Protein AF-A0A7K3XKZ0-F1 (afdb_monomer)

Sequence (86 aa):
MKKFAIFFFLIIVLLLGSFVYWKYSFTYSEGYRAGLLQKFSLKGNVFKTYEGEMILSSVQSNSNVAIASEKFFFSVTDKNVALQLE

Secondary structure (DSSP, 8-state):
-HHHHHHHHHHHHHHHHHHHHHHHH--S-------EEEEEEEE-SSS-EEEEEEEE-----SSS----PEEEEEEE--HHHHTTT-

Mean predicted aligned error: 8.32 Å

Nearest PDB structures (foldseek):
  7d8j-assembly1_A-2  TM=2.732E-01  e=2.686E+00  Staphylococcus aureus subsp. aureus ED98
  2ihe-assembly1_A-2  TM=2.983E-01  e=7.084E+00  Thermus aquaticus

Foldseek 3Di:
DVVVVVVVVVVVVVVVVVVVCCVVVPDPDDDDADFAWPDWAWDDDPQTWIKTKGFGDDDDDPDPDPPPTDIDIDTHRDPVVSVVVD

pLDDT: mean 86.25, std 12.29, range [52.5, 97.06]

Structure (mmCIF, N/CA/C/O backbone):
data_AF-A0A7K3XKZ0-F1
#
_entry.id   AF-A0A7K3XKZ0-F1
#
loop_
_atom_site.group_PDB
_atom_site.id
_atom_site.type_symbol
_atom_site.label_atom_id
_atom_site.label_alt_id
_atom_site.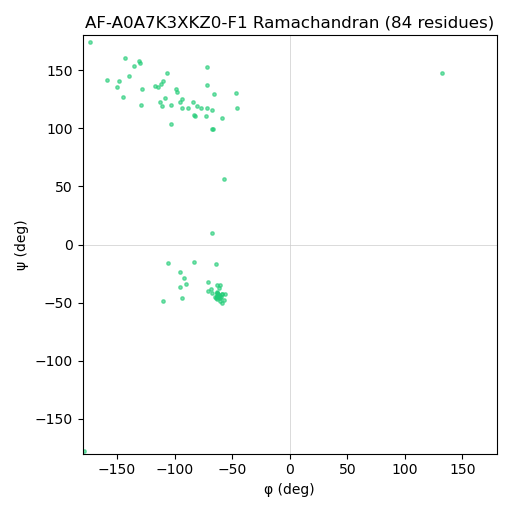label_comp_id
_atom_site.label_asym_id
_atom_site.label_entity_id
_atom_site.label_seq_id
_atom_site.pdbx_PDB_ins_code
_atom_site.Cartn_x
_atom_site.Cartn_y
_atom_site.Cartn_z
_atom_site.occupancy
_atom_site.B_iso_or_equiv
_atom_site.auth_seq_id
_atom_site.auth_comp_id
_atom_site.auth_asym_id
_atom_site.auth_atom_id
_atom_site.pdbx_PDB_model_num
ATOM 1 N N . MET A 1 1 ? -19.438 14.329 34.951 1.00 63.75 1 MET A N 1
ATOM 2 C CA . MET A 1 1 ? -18.073 13.950 34.508 1.00 63.75 1 MET A CA 1
ATOM 3 C C . MET A 1 1 ? -18.073 12.837 33.455 1.00 63.75 1 MET A C 1
ATOM 5 O O . MET A 1 1 ? -17.609 13.097 32.358 1.00 63.75 1 MET A O 1
ATOM 9 N N . LYS A 1 2 ? -18.661 11.650 33.698 1.00 80.12 2 LYS A N 1
ATOM 10 C CA . LYS A 1 2 ? -18.686 10.541 32.710 1.00 80.12 2 LYS A CA 1
ATOM 11 C C . LYS A 1 2 ? -19.309 10.903 31.346 1.00 80.12 2 LYS A C 1
ATOM 13 O O . LYS A 1 2 ? -18.738 10.584 30.316 1.00 80.12 2 LYS A O 1
ATOM 18 N N . LYS A 1 3 ? -20.429 11.642 31.333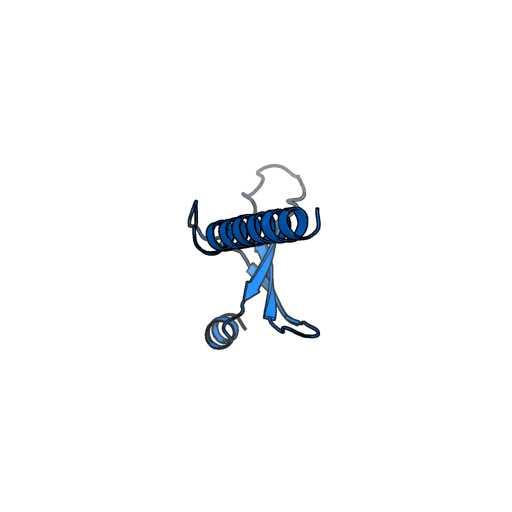 1.00 82.19 3 LYS A N 1
ATOM 19 C CA . LYS A 1 3 ? -21.075 12.119 30.089 1.00 82.19 3 LYS A CA 1
ATOM 20 C C . LYS A 1 3 ? -20.194 13.088 29.282 1.00 82.19 3 LYS A C 1
ATOM 22 O O . LYS A 1 3 ? -20.196 13.033 28.061 1.00 82.19 3 LYS A O 1
ATOM 27 N N . PHE A 1 4 ? -19.412 13.925 29.967 1.00 88.50 4 PHE A N 1
ATOM 28 C CA . PHE A 1 4 ? -18.472 14.854 29.333 1.00 88.50 4 PHE A CA 1
ATOM 29 C C . PHE A 1 4 ? -17.274 14.108 28.730 1.00 88.50 4 PHE A C 1
ATOM 31 O O . PHE A 1 4 ? -16.881 14.394 27.608 1.00 88.50 4 PHE A O 1
ATOM 38 N N . ALA A 1 5 ? -16.761 13.089 29.429 1.00 91.75 5 ALA A N 1
ATOM 39 C CA . ALA A 1 5 ? -15.703 12.223 28.911 1.00 91.75 5 ALA A CA 1
ATOM 40 C C . ALA A 1 5 ? -16.145 11.442 27.660 1.00 91.75 5 ALA A C 1
ATOM 42 O O . ALA A 1 5 ? -15.390 11.358 26.699 1.00 91.75 5 ALA A O 1
ATOM 43 N N . ILE A 1 6 ? -17.381 10.926 27.640 1.00 93.94 6 ILE A N 1
ATOM 44 C CA . ILE A 1 6 ? -17.945 10.232 26.469 1.00 93.94 6 ILE A CA 1
ATOM 45 C C . ILE A 1 6 ? -18.109 11.193 25.288 1.00 93.94 6 ILE A C 1
ATOM 47 O O . ILE A 1 6 ? -17.737 10.853 24.170 1.00 93.94 6 ILE A O 1
ATOM 51 N N . PHE A 1 7 ? -18.633 12.397 25.529 1.00 94.75 7 PHE A N 1
ATOM 52 C CA . PHE A 1 7 ? -18.798 13.406 24.483 1.00 94.75 7 PHE A CA 1
ATOM 53 C C . PHE A 1 7 ? -17.450 13.849 23.897 1.00 94.75 7 PHE A C 1
ATOM 55 O O . PHE A 1 7 ? -17.285 13.904 22.681 1.00 94.75 7 PHE A O 1
ATOM 62 N N . PHE A 1 8 ? -16.460 14.083 24.759 1.00 94.88 8 PHE A N 1
ATOM 63 C CA . PHE A 1 8 ? -15.099 14.412 24.348 1.00 94.88 8 PHE A CA 1
ATOM 64 C C . PHE A 1 8 ? -14.444 13.276 23.548 1.00 94.88 8 PHE A C 1
ATOM 66 O O . PHE A 1 8 ? -13.841 13.521 22.506 1.00 94.88 8 PHE A O 1
ATOM 73 N N . PHE A 1 9 ? -14.620 12.026 23.982 1.00 95.94 9 PHE A N 1
ATOM 74 C CA . PHE A 1 9 ? -14.139 10.856 23.250 1.00 95.94 9 PHE A CA 1
ATOM 75 C C . PHE A 1 9 ? -14.789 10.735 21.865 1.00 95.94 9 PHE A C 1
ATOM 77 O O . PHE A 1 9 ? -14.090 10.521 20.879 1.00 95.94 9 PHE A O 1
ATOM 84 N N . LEU A 1 10 ? -16.106 10.944 21.765 1.00 96.25 10 LEU A N 1
ATOM 85 C CA . LEU A 1 10 ? -16.828 10.958 20.489 1.00 96.25 10 LEU A CA 1
ATOM 86 C C . LEU A 1 10 ? -16.290 12.022 19.529 1.00 96.25 10 LEU A C 1
ATOM 88 O O . LEU A 1 10 ? -16.094 11.734 18.351 1.00 96.25 10 LEU A O 1
ATOM 92 N N . ILE A 1 11 ? -16.009 13.225 20.034 1.00 96.69 11 ILE A N 1
ATOM 93 C CA . ILE A 1 11 ? -15.402 14.302 19.242 1.00 96.69 11 ILE A CA 1
ATOM 94 C C . ILE A 1 11 ? -14.024 13.890 18.729 1.00 96.69 11 ILE A C 1
ATOM 96 O O . ILE A 1 11 ? -13.741 14.077 17.549 1.00 96.69 11 ILE A O 1
ATOM 100 N N . ILE A 1 12 ? -13.182 13.300 19.579 1.00 96.62 12 ILE A N 1
ATOM 101 C CA . ILE A 1 12 ? -11.856 12.822 19.167 1.00 96.62 12 ILE A CA 1
ATOM 102 C C . ILE A 1 12 ? -11.976 11.771 18.065 1.00 96.62 12 ILE A C 1
ATOM 104 O O . ILE A 1 12 ? -11.265 11.855 17.067 1.00 96.62 12 ILE A O 1
ATOM 108 N N . VAL A 1 13 ? -12.885 10.806 18.214 1.00 97.00 13 VAL A N 1
ATOM 109 C CA . VAL A 1 13 ? -13.103 9.762 17.205 1.00 97.00 13 VAL A CA 1
ATOM 110 C C . VAL A 1 13 ? -13.588 10.364 15.886 1.00 97.00 13 VAL A C 1
ATOM 112 O O . VAL A 1 13 ? -13.093 9.979 14.830 1.00 97.00 13 VAL A O 1
ATOM 115 N N . LEU A 1 14 ? -14.495 11.344 15.928 1.00 97.06 14 LEU A N 1
ATOM 116 C CA . LEU A 1 14 ? -14.961 12.063 14.739 1.00 97.06 14 LEU A CA 1
ATOM 117 C C . LEU A 1 14 ? -13.837 12.841 14.051 1.00 97.06 14 LEU A C 1
ATOM 119 O O . LEU A 1 14 ? -13.697 12.768 12.831 1.00 97.06 14 LEU A O 1
ATOM 123 N N . LEU A 1 15 ? -13.019 13.558 14.823 1.00 97.06 15 LEU A N 1
ATOM 124 C CA . LEU A 1 15 ? -11.881 14.313 14.300 1.00 97.06 15 LEU A CA 1
ATOM 125 C C . LEU A 1 15 ? -10.832 13.388 13.681 1.00 97.06 15 LEU A C 1
ATOM 127 O O . LEU A 1 15 ? -10.381 13.645 12.567 1.00 97.06 15 LEU A O 1
ATOM 131 N N . LEU A 1 16 ? -10.485 12.293 14.360 1.00 96.75 16 LEU A N 1
ATOM 132 C CA . LEU A 1 16 ? -9.556 11.289 13.841 1.00 96.75 16 LEU A CA 1
ATOM 133 C C . LEU A 1 16 ? -10.108 10.613 12.585 1.00 96.75 16 LEU A C 1
ATOM 135 O O . LEU A 1 16 ? -9.383 10.475 11.605 1.00 96.75 16 LEU A O 1
ATOM 139 N N . GLY A 1 17 ? -11.388 10.236 12.586 1.00 96.12 17 GLY A N 1
ATOM 140 C CA . GLY A 1 17 ? -12.044 9.633 11.428 1.00 96.12 17 GLY A CA 1
ATOM 141 C C . GLY A 1 17 ? -12.039 10.565 10.217 1.00 96.12 17 GLY A C 1
ATOM 142 O O . GLY A 1 17 ? -11.649 10.152 9.127 1.00 96.12 17 GLY A O 1
ATOM 143 N N . SER A 1 18 ? -12.387 11.838 10.420 1.00 94.19 18 SER A N 1
ATOM 144 C CA . SER A 1 18 ? -12.349 12.863 9.372 1.00 94.19 18 SER A CA 1
ATOM 145 C C . SER A 1 18 ? -10.925 13.113 8.861 1.00 94.19 18 SER A C 1
ATOM 147 O O . SER A 1 18 ? -10.699 13.179 7.654 1.00 94.19 18 SER A O 1
ATOM 149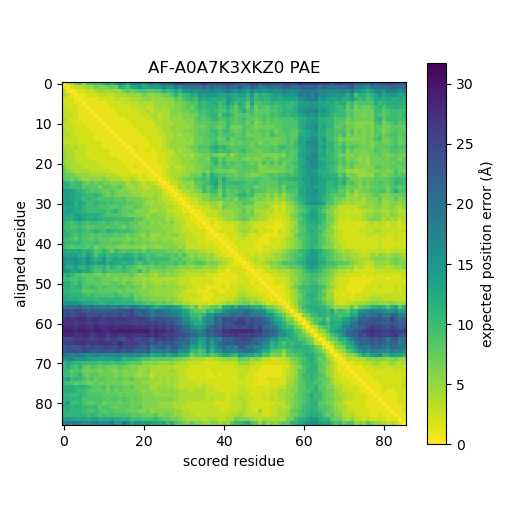 N N . PHE A 1 19 ? -9.938 13.171 9.760 1.00 94.31 19 PHE A N 1
ATOM 150 C CA . PHE A 1 19 ? -8.531 13.351 9.400 1.00 94.31 19 PHE A CA 1
ATOM 151 C C . PHE A 1 19 ? -7.991 12.190 8.557 1.00 94.31 19 PHE A C 1
ATOM 153 O O . PHE A 1 19 ? -7.363 12.417 7.523 1.00 94.31 19 PHE A O 1
ATOM 160 N N . VAL A 1 20 ? -8.267 10.947 8.966 1.00 93.88 20 VAL A N 1
ATOM 161 C CA . VAL A 1 20 ? -7.908 9.748 8.198 1.00 93.88 20 VAL A CA 1
ATOM 162 C C . VAL A 1 20 ? -8.600 9.783 6.837 1.00 93.88 20 VAL A C 1
ATOM 164 O O . VAL A 1 20 ? -7.934 9.646 5.814 1.00 93.88 20 VAL A O 1
ATOM 167 N N . TYR A 1 21 ? -9.906 10.048 6.798 1.00 91.62 21 TYR A N 1
ATOM 168 C CA . TYR A 1 21 ? -10.656 10.122 5.546 1.00 91.62 21 TYR A CA 1
ATOM 169 C C . TYR A 1 21 ? -10.076 11.155 4.574 1.00 91.62 21 TYR A C 1
ATOM 171 O O . TYR A 1 21 ? -9.838 10.822 3.412 1.00 91.62 21 TYR A O 1
ATOM 179 N N . TRP A 1 22 ? -9.785 12.373 5.044 1.00 91.44 22 TRP A N 1
ATOM 180 C CA . TRP A 1 22 ? -9.140 13.402 4.228 1.00 91.44 22 TRP A CA 1
ATOM 181 C C . TRP A 1 22 ? -7.784 12.903 3.726 1.00 91.44 22 TRP A C 1
ATOM 183 O O . TRP A 1 22 ? -7.526 12.928 2.525 1.00 91.44 22 TRP A O 1
ATOM 193 N N . LYS A 1 23 ? -6.928 12.386 4.614 1.00 88.25 23 LYS A N 1
ATOM 194 C CA . LYS A 1 23 ? -5.560 11.995 4.257 1.00 88.25 23 LYS A CA 1
ATOM 195 C C . LYS A 1 23 ? -5.493 10.899 3.187 1.00 88.25 23 LYS A C 1
ATOM 197 O O . LYS A 1 23 ? -4.561 10.929 2.387 1.00 88.25 23 LYS A O 1
ATOM 2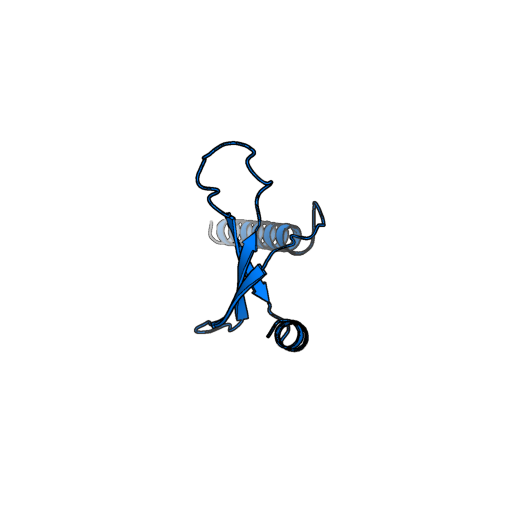02 N N . TYR A 1 24 ? -6.437 9.958 3.183 1.00 84.81 24 TYR A N 1
ATOM 203 C CA . TYR A 1 24 ? -6.472 8.858 2.213 1.00 84.81 24 TYR A CA 1
ATOM 204 C C . TYR A 1 24 ? -7.303 9.158 0.960 1.00 84.81 24 TYR A C 1
ATOM 206 O O . TYR A 1 24 ? -7.000 8.605 -0.092 1.00 84.81 24 TYR A O 1
ATOM 214 N N . SER A 1 25 ? -8.328 10.010 1.050 1.00 85.56 25 SER A N 1
ATOM 215 C CA . SER A 1 25 ? -9.241 10.264 -0.079 1.00 85.56 25 SER A CA 1
ATOM 216 C C . SER A 1 25 ? -8.859 11.491 -0.904 1.00 85.56 25 SER A C 1
ATOM 218 O O . SER A 1 25 ? -9.249 11.590 -2.063 1.00 85.56 25 SER A O 1
ATOM 220 N N . PHE A 1 26 ? -8.129 12.446 -0.320 1.00 85.81 26 PHE A N 1
ATOM 221 C CA . PHE A 1 26 ? -7.759 13.687 -0.995 1.00 85.81 26 PHE A CA 1
ATOM 222 C C . PHE A 1 26 ? -6.301 13.645 -1.449 1.00 85.81 26 PHE A C 1
ATOM 224 O O . PHE A 1 26 ? -5.368 13.835 -0.662 1.00 85.81 26 PHE A O 1
ATOM 231 N N . THR A 1 27 ? -6.113 13.439 -2.748 1.00 82.31 27 THR A N 1
ATOM 232 C CA . THR A 1 27 ? -4.803 13.506 -3.389 1.00 82.31 27 THR A CA 1
ATOM 233 C C . THR A 1 27 ? -4.457 14.963 -3.687 1.00 82.31 27 THR A C 1
ATOM 235 O O . THR A 1 27 ? -5.080 15.600 -4.528 1.00 82.31 27 THR A O 1
ATOM 238 N N . TYR A 1 28 ? -3.473 15.518 -2.975 1.00 83.44 28 TYR A N 1
ATOM 239 C CA . TYR A 1 28 ? -3.016 16.898 -3.202 1.00 83.44 28 TYR A CA 1
ATOM 240 C C . TYR A 1 28 ? -2.250 17.062 -4.527 1.00 83.44 28 TYR A C 1
ATOM 242 O O . TYR A 1 28 ? -2.292 18.124 -5.138 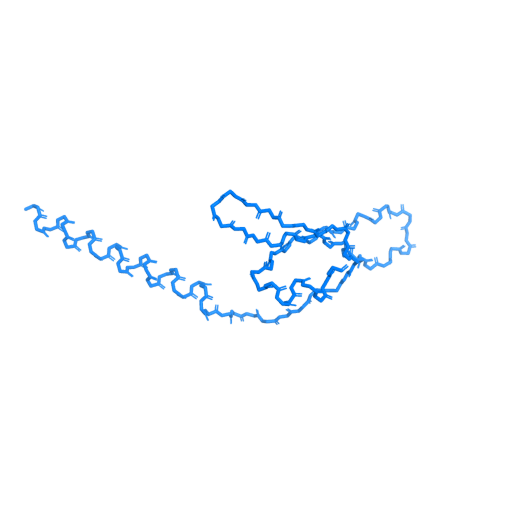1.00 83.44 28 TYR A O 1
ATOM 250 N N . SER A 1 29 ? -1.528 16.024 -4.953 1.00 87.50 29 SER A N 1
ATOM 251 C CA . SER A 1 29 ? -0.724 16.019 -6.174 1.00 87.50 29 SER A CA 1
ATOM 252 C C . SER A 1 29 ? -0.659 14.606 -6.742 1.00 87.50 29 SER A C 1
ATOM 254 O O . SER A 1 29 ? -0.461 13.647 -5.992 1.00 87.50 29 SER A O 1
ATOM 256 N N . GLU A 1 30 ? -0.830 14.495 -8.056 1.00 87.62 30 GLU A N 1
ATOM 257 C CA . GLU A 1 30 ? -0.745 13.250 -8.814 1.00 87.62 30 GLU A CA 1
ATOM 258 C C . GLU A 1 30 ? 0.512 13.259 -9.687 1.00 87.62 30 GLU A C 1
ATOM 260 O O . GLU A 1 30 ? 0.894 14.282 -10.257 1.00 87.62 30 GLU A O 1
ATOM 265 N N . GLY A 1 31 ? 1.175 12.111 -9.792 1.00 88.00 31 GLY A N 1
ATOM 266 C CA . GLY A 1 31 ? 2.386 11.956 -10.586 1.00 88.00 31 GLY A CA 1
ATOM 267 C C . GLY A 1 31 ? 2.838 10.503 -10.645 1.00 88.00 31 GLY A C 1
ATOM 268 O O . GLY A 1 31 ? 2.276 9.638 -9.973 1.00 88.00 31 GLY A O 1
ATOM 269 N N . TYR A 1 32 ? 3.871 10.235 -11.440 1.00 87.12 32 TYR A N 1
ATOM 270 C CA . TYR A 1 32 ? 4.476 8.911 -11.554 1.00 87.12 32 TYR A CA 1
ATOM 271 C C . TYR A 1 32 ? 5.997 8.994 -11.401 1.00 87.12 32 TYR A C 1
ATOM 273 O O . TYR A 1 32 ? 6.610 10.038 -11.628 1.00 87.12 32 TYR A O 1
ATOM 281 N N . ARG A 1 33 ? 6.607 7.879 -10.997 1.00 85.75 33 ARG A N 1
ATOM 282 C CA . ARG A 1 33 ? 8.060 7.696 -10.960 1.00 85.75 33 ARG A CA 1
ATOM 283 C C . ARG A 1 33 ? 8.426 6.579 -11.925 1.00 85.75 33 ARG A C 1
ATOM 285 O O . ARG A 1 33 ? 7.749 5.556 -11.952 1.00 85.75 33 ARG A O 1
ATOM 292 N N . ALA A 1 34 ? 9.478 6.790 -12.707 1.00 85.44 34 ALA A N 1
ATOM 293 C CA . ALA A 1 34 ? 10.003 5.800 -13.635 1.00 85.44 34 ALA A CA 1
ATOM 294 C C . ALA A 1 34 ? 11.378 5.325 -13.164 1.00 85.44 34 ALA A C 1
ATOM 296 O O . ALA A 1 34 ? 12.211 6.120 -12.729 1.00 85.44 34 ALA A O 1
ATOM 297 N N . GLY A 1 35 ? 11.607 4.024 -13.261 1.00 87.81 35 GLY A N 1
ATO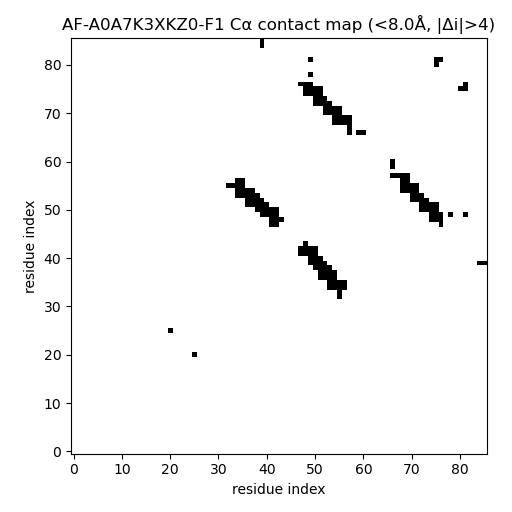M 298 C CA . GLY A 1 35 ? 12.829 3.371 -12.819 1.00 87.81 35 GLY A CA 1
ATOM 299 C C . GLY A 1 35 ? 12.765 1.875 -13.101 1.00 87.81 35 GLY A C 1
ATOM 300 O O . GLY A 1 35 ? 11.795 1.382 -13.677 1.00 87.81 35 GLY A O 1
ATOM 301 N N . LEU A 1 36 ? 13.807 1.152 -12.700 1.00 89.19 36 LEU A N 1
ATOM 302 C CA . LEU A 1 36 ? 13.906 -0.292 -12.900 1.00 89.19 36 LEU A CA 1
ATOM 303 C C . LEU A 1 36 ? 13.386 -1.032 -11.670 1.00 89.19 36 LEU A C 1
ATOM 305 O O . LEU A 1 36 ? 13.866 -0.802 -10.560 1.00 89.19 36 LEU A O 1
ATOM 309 N N . LEU A 1 37 ? 12.419 -1.931 -11.861 1.00 92.31 37 LEU A N 1
ATOM 310 C CA . LEU A 1 37 ? 11.919 -2.794 -10.794 1.00 92.31 37 LEU A CA 1
ATOM 311 C C . LEU A 1 37 ? 13.018 -3.785 -10.381 1.00 92.31 37 LEU A C 1
ATOM 313 O O . LEU A 1 37 ? 13.451 -4.612 -11.176 1.00 92.31 37 LEU A O 1
ATOM 317 N N . GLN A 1 38 ? 13.490 -3.681 -9.140 1.00 91.75 38 GLN A N 1
ATOM 318 C CA . GLN A 1 38 ? 14.552 -4.526 -8.592 1.00 91.75 38 GLN A CA 1
ATOM 319 C C . GLN A 1 38 ? 13.994 -5.718 -7.810 1.00 91.75 38 GLN A C 1
ATOM 321 O O . GLN A 1 38 ? 14.582 -6.799 -7.820 1.00 91.75 38 GLN A O 1
ATOM 326 N N . LYS A 1 39 ? 12.884 -5.527 -7.094 1.00 92.75 39 LYS A N 1
ATOM 327 C CA . LYS A 1 39 ? 12.258 -6.579 -6.291 1.00 92.75 39 LYS A CA 1
ATOM 328 C C . LYS A 1 39 ? 10.758 -6.375 -6.252 1.00 92.75 39 LYS A C 1
ATOM 330 O O . LYS A 1 39 ? 10.301 -5.252 -6.084 1.00 92.75 39 LYS A O 1
ATOM 335 N N . PHE A 1 40 ? 10.011 -7.466 -6.325 1.00 95.31 40 PHE A N 1
ATOM 336 C CA . PHE A 1 40 ? 8.568 -7.470 -6.144 1.00 95.31 40 PHE A CA 1
ATOM 337 C C . PHE A 1 40 ? 8.168 -8.769 -5.451 1.00 95.31 40 PHE A C 1
ATOM 339 O O . PHE A 1 40 ? 8.625 -9.844 -5.830 1.00 95.31 40 PHE A O 1
ATOM 346 N N . SER A 1 41 ? 7.431 -8.685 -4.344 1.00 94.88 41 SER A N 1
ATOM 347 C CA . SER A 1 41 ? 7.079 -9.881 -3.564 1.00 94.88 41 SER A CA 1
ATOM 348 C C . SER A 1 41 ? 5.863 -9.648 -2.683 1.00 94.88 41 SER A C 1
ATOM 350 O O . SER A 1 41 ? 5.736 -8.594 -2.063 1.00 94.88 41 SER A O 1
ATOM 352 N N . LEU A 1 42 ? 5.002 -10.658 -2.577 1.00 94.69 42 LEU A N 1
ATOM 353 C CA . LEU A 1 42 ? 3.854 -10.640 -1.676 1.00 94.69 42 LEU A CA 1
ATOM 354 C C . LEU A 1 42 ? 4.323 -10.774 -0.218 1.00 94.69 42 LEU A C 1
ATOM 356 O O . LEU A 1 42 ? 4.908 -11.792 0.158 1.00 94.69 42 LEU A O 1
ATOM 360 N N . LYS A 1 43 ? 4.061 -9.759 0.611 1.00 93.25 43 LYS A N 1
ATOM 361 C CA . LYS A 1 43 ? 4.440 -9.728 2.033 1.00 93.25 43 LYS A CA 1
ATOM 362 C C . LYS A 1 43 ? 3.258 -9.326 2.910 1.00 93.25 43 LYS A C 1
ATOM 364 O O . LYS A 1 43 ? 2.322 -8.691 2.445 1.00 93.25 43 LYS A O 1
ATOM 369 N N . GLY A 1 44 ? 3.316 -9.690 4.191 1.00 91.50 44 GLY A N 1
ATOM 370 C CA . GLY A 1 44 ? 2.344 -9.286 5.212 1.00 91.50 44 GLY A CA 1
ATOM 371 C C . GLY A 1 44 ? 1.842 -10.449 6.072 1.00 91.50 44 GLY A C 1
ATOM 372 O O . GLY A 1 44 ? 1.731 -11.582 5.604 1.00 91.50 44 GLY A O 1
ATOM 373 N N . ASN A 1 45 ? 1.534 -10.158 7.341 1.00 88.25 45 ASN A N 1
ATOM 374 C CA . ASN A 1 45 ? 1.053 -11.154 8.310 1.00 88.25 45 ASN A CA 1
ATOM 375 C C . ASN A 1 45 ? -0.481 -11.225 8.366 1.00 88.25 45 ASN A C 1
ATOM 377 O O . ASN A 1 45 ? -1.043 -12.315 8.328 1.00 88.25 45 ASN A O 1
ATOM 381 N N . VAL A 1 46 ? -1.153 -10.068 8.428 1.00 89.25 46 VAL A N 1
ATOM 382 C CA . VAL A 1 46 ? -2.625 -9.966 8.521 1.00 89.25 46 VAL A CA 1
ATOM 383 C C . VAL A 1 46 ? -3.220 -9.421 7.222 1.00 89.25 46 VAL A C 1
ATOM 385 O O . VAL A 1 46 ? -4.120 -10.031 6.657 1.00 89.25 46 VAL A O 1
ATOM 388 N N . PHE A 1 47 ? -2.661 -8.328 6.699 1.00 89.31 47 PHE A N 1
ATOM 389 C CA . PHE A 1 47 ? -2.984 -7.791 5.378 1.00 89.31 47 PHE A CA 1
ATOM 390 C C . PHE A 1 47 ? -1.776 -8.000 4.472 1.00 89.31 47 PHE A C 1
ATOM 392 O O . PHE A 1 47 ? -0.681 -7.544 4.804 1.00 89.31 47 PHE A O 1
ATOM 399 N N . LYS A 1 48 ? -1.962 -8.755 3.385 1.00 92.25 48 LYS A N 1
ATOM 400 C CA . LYS A 1 48 ? -0.899 -9.062 2.424 1.00 92.25 48 LYS A CA 1
ATOM 401 C C . LYS A 1 48 ? -0.988 -8.126 1.230 1.00 92.25 48 LYS A C 1
ATOM 403 O O . LYS A 1 48 ? -2.057 -7.992 0.641 1.00 92.25 48 LYS A O 1
ATOM 408 N N . THR A 1 49 ? 0.140 -7.535 0.871 1.00 95.25 49 THR A N 1
ATOM 409 C CA . THR A 1 49 ? 0.304 -6.611 -0.253 1.00 95.25 49 THR A CA 1
ATOM 410 C C . THR A 1 49 ? 1.562 -6.971 -1.026 1.00 95.25 49 THR A C 1
ATOM 412 O O . THR A 1 49 ? 2.483 -7.606 -0.499 1.00 95.25 49 THR A O 1
ATOM 415 N N . TYR A 1 50 ? 1.585 -6.636 -2.311 1.00 96.31 50 TYR A N 1
ATOM 416 C CA . TYR A 1 50 ? 2.771 -6.837 -3.127 1.00 96.31 50 TYR A CA 1
ATOM 417 C C . TYR A 1 50 ? 3.715 -5.659 -2.917 1.00 96.31 50 TYR A C 1
ATOM 419 O O . TYR A 1 50 ? 3.414 -4.535 -3.307 1.00 96.31 50 TYR A O 1
ATOM 427 N N . GLU A 1 51 ? 4.847 -5.922 -2.277 1.00 95.50 51 GLU A N 1
ATOM 428 C CA . GLU A 1 51 ? 5.852 -4.917 -1.951 1.00 95.50 51 GLU A CA 1
ATOM 429 C C . GLU A 1 51 ? 6.915 -4.873 -3.045 1.00 95.50 51 GLU A C 1
ATOM 431 O O . GLU A 1 51 ? 7.624 -5.865 -3.274 1.00 95.50 51 GLU A O 1
ATOM 436 N N . GLY A 1 52 ? 7.017 -3.716 -3.694 1.00 94.94 52 GLY A N 1
ATOM 437 C CA . GLY A 1 52 ? 7.953 -3.412 -4.761 1.00 94.94 52 GLY A CA 1
ATOM 438 C C . GLY A 1 52 ? 9.084 -2.485 -4.339 1.00 94.94 52 GLY A C 1
ATOM 439 O O . GLY A 1 52 ? 8.925 -1.601 -3.499 1.00 94.94 52 GLY A O 1
ATOM 440 N N . GLU A 1 53 ? 10.241 -2.693 -4.951 1.00 93.94 53 GLU A N 1
ATOM 441 C CA . GLU A 1 53 ? 11.433 -1.862 -4.829 1.00 93.94 53 GLU A CA 1
ATOM 442 C C . GLU A 1 53 ? 11.914 -1.515 -6.235 1.00 93.94 53 GLU A C 1
ATOM 444 O O . GLU A 1 53 ? 12.229 -2.403 -7.028 1.00 93.94 53 GLU A O 1
ATOM 449 N N . MET A 1 54 ? 11.960 -0.223 -6.540 1.00 92.19 54 MET A N 1
ATOM 450 C CA . MET A 1 54 ? 12.411 0.318 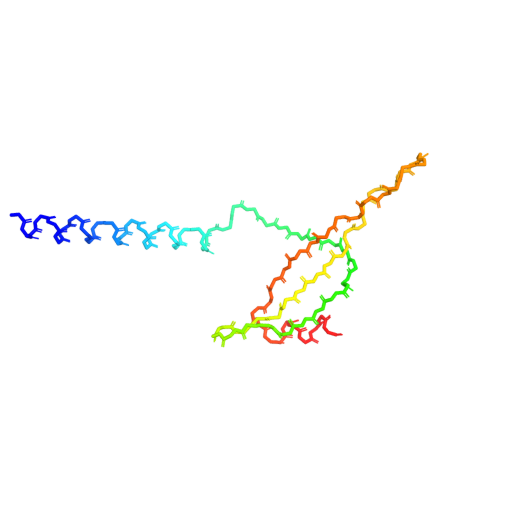-7.813 1.00 92.19 54 MET A CA 1
ATOM 451 C C . MET A 1 54 ? 13.693 1.119 -7.606 1.00 92.19 54 MET A C 1
ATOM 453 O O . MET A 1 54 ? 13.784 1.934 -6.690 1.00 92.19 54 MET A O 1
ATOM 457 N N . ILE A 1 55 ? 14.671 0.917 -8.481 1.00 89.38 55 ILE A N 1
ATOM 458 C CA . ILE A 1 55 ? 15.845 1.775 -8.582 1.00 89.38 55 ILE A CA 1
ATOM 459 C C . ILE A 1 55 ? 15.524 2.918 -9.545 1.00 89.38 55 ILE A C 1
ATOM 461 O O . ILE A 1 55 ? 15.265 2.696 -10.730 1.00 89.38 55 ILE A O 1
ATOM 465 N N . LEU A 1 56 ? 15.550 4.143 -9.029 1.00 86.25 56 LEU A N 1
ATOM 466 C CA . LEU A 1 56 ? 15.421 5.356 -9.821 1.00 86.25 56 LEU A CA 1
ATOM 467 C C . LEU A 1 56 ? 16.795 5.721 -10.385 1.00 86.25 56 LEU A C 1
ATOM 469 O O . LEU A 1 56 ? 17.755 5.908 -9.635 1.00 86.25 56 LEU A O 1
ATOM 473 N N . SER A 1 57 ? 16.896 5.834 -11.709 1.00 71.44 57 SER A N 1
ATOM 474 C CA . SER A 1 57 ? 18.097 6.373 -12.343 1.00 71.44 57 SER A CA 1
ATOM 475 C C . SER A 1 57 ? 18.147 7.877 -12.096 1.00 71.44 57 SER A C 1
ATOM 477 O O . SER A 1 57 ? 17.337 8.631 -12.632 1.00 71.44 57 SER A O 1
ATOM 479 N N . SER A 1 58 ? 19.089 8.326 -11.273 1.00 65.00 58 SER A N 1
ATOM 480 C CA . SER A 1 58 ? 19.406 9.746 -11.161 1.00 65.00 58 SER A CA 1
ATOM 481 C C . SER A 1 58 ? 20.138 10.228 -12.418 1.00 65.00 58 SER A C 1
ATOM 483 O O . SER A 1 58 ? 20.776 9.455 -13.134 1.00 65.00 58 SER A O 1
ATOM 485 N N . VAL A 1 59 ? 19.983 11.520 -12.712 1.00 60.84 59 VAL A N 1
ATOM 486 C CA . VAL A 1 59 ? 20.601 12.212 -13.853 1.00 60.84 59 VAL A CA 1
ATOM 487 C C . VAL A 1 59 ? 22.093 11.858 -13.938 1.00 60.84 59 VAL A C 1
ATOM 489 O O . VAL A 1 59 ? 22.795 11.948 -12.932 1.00 60.84 59 VAL A O 1
ATOM 492 N N . GLN A 1 60 ? 22.565 11.455 -15.128 1.00 54.31 60 GLN A N 1
ATOM 493 C CA . GLN A 1 60 ? 23.979 11.165 -15.412 1.00 54.31 60 GLN A CA 1
ATOM 494 C C . GLN A 1 60 ? 24.876 12.272 -14.837 1.00 54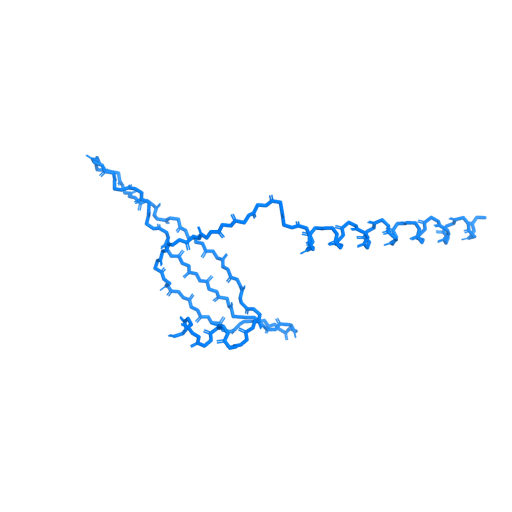.31 60 GLN A C 1
ATOM 496 O O . GLN A 1 60 ? 24.792 13.426 -15.261 1.00 54.31 60 GLN A O 1
ATOM 501 N N . SER A 1 61 ? 25.751 11.938 -13.886 1.00 52.50 61 SER A N 1
ATOM 502 C CA . SER A 1 61 ? 26.795 12.861 -13.456 1.00 52.50 61 SER A CA 1
ATOM 503 C C . SER A 1 61 ? 27.909 12.867 -14.502 1.00 52.50 61 SER A C 1
ATOM 505 O O . SER A 1 61 ? 28.588 11.867 -14.716 1.00 52.50 61 SER A O 1
ATOM 507 N N . ASN A 1 62 ? 28.147 14.022 -15.123 1.00 58.72 62 ASN A N 1
ATOM 508 C CA . ASN A 1 62 ? 29.309 14.281 -15.990 1.00 58.72 62 ASN A CA 1
ATOM 509 C C . ASN A 1 62 ? 30.656 14.306 -15.228 1.00 58.72 62 ASN A C 1
ATOM 511 O O . ASN A 1 62 ? 31.681 14.712 -15.770 1.00 58.72 62 ASN A O 1
ATOM 515 N N . SER A 1 63 ? 30.676 13.906 -13.960 1.00 56.72 63 SER A N 1
ATOM 516 C CA . SER A 1 63 ? 31.845 13.898 -13.087 1.00 56.72 63 SER A CA 1
ATOM 517 C C . SER A 1 63 ? 31.839 12.620 -12.250 1.00 56.72 63 SER A C 1
ATOM 519 O O . SER A 1 63 ? 30.768 12.131 -11.898 1.00 56.72 63 SER A O 1
ATOM 521 N N . ASN A 1 64 ? 33.032 12.079 -11.972 1.00 56.38 64 ASN A N 1
ATOM 522 C CA . ASN A 1 64 ? 33.347 10.837 -11.240 1.00 56.38 64 ASN A CA 1
ATOM 523 C C . ASN A 1 64 ? 32.783 10.772 -9.798 1.00 56.38 64 ASN A C 1
ATOM 525 O O . ASN A 1 64 ? 33.521 10.585 -8.833 1.00 56.38 64 ASN A O 1
ATOM 529 N N . VAL A 1 65 ? 31.478 10.933 -9.628 1.00 58.41 65 VAL A N 1
ATOM 530 C CA . VAL A 1 65 ? 30.757 10.747 -8.375 1.00 58.41 65 VAL A CA 1
ATOM 531 C C . VAL A 1 65 ? 29.955 9.466 -8.531 1.00 58.41 65 VAL A C 1
ATOM 533 O O . VAL A 1 65 ? 29.217 9.307 -9.500 1.00 58.41 65 VAL A O 1
ATOM 536 N N . ALA A 1 66 ? 30.117 8.531 -7.595 1.00 55.50 66 ALA A N 1
ATOM 537 C CA . ALA A 1 66 ? 29.285 7.339 -7.555 1.00 55.50 66 ALA A CA 1
ATOM 538 C C . ALA A 1 66 ? 27.822 7.781 -7.425 1.00 55.50 66 ALA A C 1
ATOM 540 O O . ALA A 1 66 ? 27.413 8.312 -6.392 1.00 55.50 66 ALA A O 1
ATOM 541 N N . ILE A 1 67 ? 27.054 7.607 -8.498 1.00 58.84 67 ILE A N 1
ATOM 542 C CA . ILE A 1 67 ? 25.634 7.924 -8.521 1.00 58.84 67 ILE A CA 1
ATOM 543 C C . ILE A 1 67 ? 24.941 6.943 -7.571 1.00 58.84 67 ILE A C 1
ATOM 545 O O . ILE A 1 67 ? 24.694 5.787 -7.916 1.00 58.84 67 ILE A O 1
ATOM 549 N N . ALA A 1 68 ? 24.648 7.390 -6.350 1.00 61.53 68 ALA A N 1
ATOM 550 C CA . ALA A 1 68 ? 23.768 6.661 -5.452 1.00 61.53 68 ALA A CA 1
ATOM 551 C C . ALA A 1 68 ? 22.361 6.710 -6.062 1.00 61.53 68 ALA A C 1
ATOM 553 O O . ALA A 1 68 ? 21.678 7.731 -5.990 1.00 61.53 68 ALA A O 1
ATOM 554 N N . SER A 1 69 ? 21.961 5.636 -6.744 1.00 72.19 69 SER A N 1
ATOM 555 C CA . SER A 1 69 ? 20.599 5.526 -7.259 1.00 72.19 69 SER A CA 1
ATOM 556 C C . SER A 1 69 ? 19.618 5.437 -6.093 1.00 72.19 69 SER A C 1
ATOM 558 O O . SER A 1 69 ? 19.804 4.636 -5.173 1.00 72.19 69 SER A O 1
ATOM 560 N N . GLU A 1 70 ? 18.582 6.270 -6.124 1.00 85.00 70 GLU A N 1
ATOM 561 C CA . GLU A 1 70 ? 17.555 6.290 -5.089 1.00 85.00 70 GLU A CA 1
ATOM 562 C C . GLU A 1 70 ? 16.673 5.043 -5.209 1.00 85.00 70 GLU A C 1
ATOM 564 O O . GLU A 1 70 ? 16.282 4.634 -6.306 1.00 85.00 70 GLU A O 1
ATOM 569 N N . LYS A 1 71 ? 16.356 4.429 -4.068 1.00 89.25 71 LYS A N 1
ATOM 570 C CA . LYS A 1 71 ? 15.421 3.309 -3.994 1.00 89.25 71 LYS A CA 1
ATOM 571 C C . LYS A 1 71 ? 14.036 3.828 -3.655 1.00 89.25 71 LYS A C 1
ATOM 573 O O . LYS A 1 71 ? 13.838 4.448 -2.612 1.00 89.25 71 LYS A O 1
ATOM 578 N N . PHE A 1 72 ? 13.075 3.525 -4.512 1.00 91.31 72 PHE A N 1
ATOM 579 C CA . PHE A 1 72 ? 11.671 3.811 -4.291 1.00 91.31 72 PHE A CA 1
ATOM 580 C C . PHE A 1 72 ? 10.933 2.537 -3.887 1.00 91.31 72 PHE A C 1
ATOM 582 O O . PHE A 1 72 ? 10.887 1.566 -4.640 1.00 91.31 72 PHE A O 1
ATOM 589 N N . PHE A 1 73 ? 10.344 2.557 -2.694 1.00 93.88 73 PHE A N 1
ATOM 590 C CA . PHE A 1 73 ? 9.519 1.468 -2.183 1.00 93.88 73 PHE A CA 1
ATOM 591 C C . PHE A 1 73 ? 8.044 1.796 -2.392 1.00 93.88 73 PHE A C 1
ATOM 593 O O . PHE A 1 73 ? 7.605 2.909 -2.094 1.00 93.88 73 PHE A O 1
ATOM 600 N N . PHE A 1 74 ? 7.286 0.827 -2.890 1.00 94.06 74 PHE A N 1
ATOM 601 C CA . PHE A 1 74 ? 5.855 0.965 -3.131 1.00 94.06 74 PHE A CA 1
ATOM 602 C C . PHE A 1 74 ? 5.119 -0.335 -2.816 1.00 94.06 74 PHE A C 1
ATOM 604 O O . PHE A 1 74 ? 5.715 -1.411 -2.799 1.00 94.06 74 PHE A O 1
ATOM 611 N N . SER A 1 75 ? 3.811 -0.231 -2.604 1.00 94.56 75 SER A N 1
ATOM 612 C CA . SER A 1 75 ? 2.956 -1.369 -2.272 1.00 94.56 75 SER A CA 1
ATOM 613 C C . SER A 1 75 ? 1.757 -1.397 -3.214 1.00 94.56 75 SER A C 1
ATOM 615 O O . SER A 1 75 ? 1.120 -0.367 -3.440 1.00 94.56 75 SER A O 1
ATOM 617 N N . VAL A 1 76 ? 1.438 -2.571 -3.756 1.00 95.19 76 VAL A N 1
ATOM 618 C CA . VAL A 1 76 ? 0.281 -2.792 -4.632 1.00 95.19 76 VAL A CA 1
ATOM 619 C C . VAL A 1 76 ? -0.716 -3.696 -3.918 1.00 95.19 76 VAL A C 1
ATOM 621 O O . VAL A 1 76 ? -0.388 -4.805 -3.487 1.00 95.19 76 VAL A O 1
ATOM 624 N N . THR A 1 77 ? -1.942 -3.202 -3.771 1.00 93.81 77 THR A N 1
ATOM 625 C CA . THR A 1 77 ? -3.052 -3.918 -3.129 1.00 93.81 77 THR A CA 1
ATOM 626 C C . THR A 1 77 ? -3.868 -4.742 -4.125 1.00 93.81 77 THR A C 1
ATOM 628 O O . THR A 1 77 ? -4.348 -5.816 -3.769 1.00 93.81 77 THR A O 1
ATOM 631 N N . ASP A 1 78 ? -4.012 -4.277 -5.369 1.00 93.81 78 ASP A N 1
ATOM 632 C CA . ASP A 1 78 ? -4.742 -4.994 -6.417 1.00 93.81 78 ASP A CA 1
ATOM 633 C C . ASP A 1 78 ? -3.869 -6.086 -7.047 1.00 93.81 78 ASP A C 1
ATOM 635 O O . ASP A 1 78 ? -2.825 -5.822 -7.649 1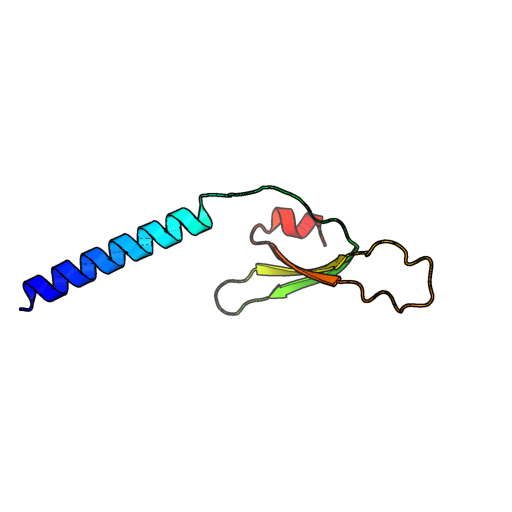.00 93.81 78 ASP A O 1
ATOM 639 N N . LYS A 1 79 ? -4.328 -7.334 -6.938 1.00 92.75 79 LYS A N 1
ATOM 640 C CA . LYS A 1 79 ? -3.640 -8.500 -7.493 1.00 92.75 79 LYS A CA 1
ATOM 641 C C . LYS A 1 79 ? -3.508 -8.437 -9.017 1.00 92.75 79 LYS A C 1
ATOM 643 O O . LYS A 1 79 ? -2.486 -8.863 -9.542 1.00 92.75 79 LYS A O 1
ATOM 648 N N . ASN A 1 80 ? -4.510 -7.927 -9.730 1.00 94.81 80 ASN A N 1
ATOM 649 C CA . ASN A 1 80 ? -4.475 -7.858 -11.191 1.00 94.81 80 ASN A CA 1
ATOM 650 C C . ASN A 1 80 ? -3.422 -6.858 -11.669 1.00 94.81 80 ASN A C 1
ATOM 652 O O . ASN A 1 80 ? -2.723 -7.134 -12.637 1.00 94.81 80 ASN A O 1
ATOM 656 N N . VAL A 1 81 ? -3.277 -5.731 -10.964 1.00 92.69 81 VAL A N 1
ATOM 657 C CA . VAL A 1 81 ? -2.216 -4.749 -11.235 1.00 92.69 81 VAL A CA 1
ATOM 658 C C . VAL A 1 81 ? -0.851 -5.336 -10.891 1.00 92.69 81 VAL A C 1
ATOM 660 O O . VAL A 1 81 ? 0.092 -5.188 -11.660 1.00 92.69 81 VAL A O 1
ATOM 663 N N . ALA A 1 82 ? -0.741 -6.052 -9.769 1.00 93.38 82 ALA A N 1
ATOM 664 C CA . ALA A 1 82 ? 0.507 -6.698 -9.377 1.00 93.38 82 ALA A CA 1
ATOM 665 C C . ALA A 1 82 ? 1.002 -7.704 -10.431 1.00 93.38 82 ALA A C 1
ATOM 667 O O . ALA A 1 82 ? 2.177 -7.685 -10.776 1.00 93.38 82 ALA A O 1
ATOM 668 N N . LEU A 1 83 ? 0.107 -8.514 -11.004 1.00 92.00 83 LEU A N 1
ATOM 669 C CA . LEU A 1 83 ? 0.445 -9.480 -12.059 1.00 92.00 83 LEU A CA 1
ATOM 670 C C . LEU A 1 83 ? 0.942 -8.838 -13.365 1.00 92.00 83 LEU A C 1
ATOM 672 O O . LEU A 1 83 ? 1.511 -9.535 -14.194 1.00 92.00 83 LEU A O 1
ATOM 676 N N . GLN A 1 84 ? 0.716 -7.538 -13.577 1.00 91.56 84 GLN A N 1
ATOM 677 C CA . GLN A 1 84 ? 1.264 -6.812 -14.730 1.00 91.56 84 GLN A CA 1
ATOM 678 C C . GLN A 1 84 ? 2.708 -6.340 -14.500 1.00 91.56 84 GLN A C 1
ATOM 680 O O . GLN A 1 84 ? 3.361 -5.913 -15.449 1.00 91.56 84 GLN A O 1
ATOM 685 N N . LEU A 1 85 ? 3.173 -6.351 -13.246 1.00 85.44 85 LEU A N 1
ATOM 686 C CA . LEU A 1 85 ? 4.494 -5.872 -12.827 1.00 85.44 85 LEU A CA 1
ATOM 687 C C . LEU A 1 85 ? 5.470 -7.010 -12.494 1.00 85.44 85 LEU A C 1
ATOM 689 O O . LEU A 1 85 ? 6.664 -6.745 -12.365 1.00 85.44 85 LEU A O 1
ATOM 693 N N . GLU A 1 86 ? 4.961 -8.228 -12.301 1.00 79.19 86 GLU A N 1
ATOM 694 C CA . GLU A 1 86 ? 5.743 -9.466 -12.165 1.00 79.19 86 GLU A CA 1
ATOM 695 C C . GLU A 1 86 ? 6.299 -9.921 -13.522 1.00 79.19 86 GLU A C 1
ATOM 697 O O . GLU A 1 86 ? 7.499 -10.278 -13.556 1.00 79.19 86 GLU A O 1
#

Radius of gyration: 20.85 Å; Cα contacts (8 Å, |Δi|>4): 84; chains: 1; bounding box: 54×28×50 Å

Solvent-accessible surface area (backbone atoms only — not comparable to full-atom values): 5462 Å² total; per-residue (Å²): 108,72,71,57,52,50,52,52,49,51,50,51,51,50,52,50,51,51,48,53,49,47,67,74,71,56,78,90,75,87,87,86,85,78,59,48,80,75,45,75,46,81,44,66,91,88,70,68,33,36,42,34,34,26,42,30,79,63,80,85,66,96,52,103,59,86,78,78,58,50,77,47,75,48,75,39,78,53,65,74,63,47,66,74,74,112